Protein AF-A0A7C5I738-F1 (afdb_monomer)

pLDDT: mean 75.49, std 15.34, range [30.61, 91.38]

Sequence (155 aa):
MKASRPVVLQGAVLERLHDGATVRVSLELALLSSARGPLHSRTSARFALSYDLWEERYAVTRLGPGSKSVSHLTAPEAEAWCLSELRLPVPALSPDSPFWIRLDVQPEQAGDREPPTGDVRAGLARLLELFSQPLSSPDQHRRIEAGPFRLKELR

Nearest PDB structures (foldseek):
  2een-assembly1_B  TM=2.102E-01  e=5.511E-01  Pyrococcus horikoshii
  8j07-assembly1_3I  TM=2.497E-01  e=2.632E+00  Homo sapiens
  8iyj-assembly1_T  TM=2.174E-01  e=1.347E+00  Mus musculus
  8i7r-assembly1_G6  TM=2.122E-01  e=6.801E+00  Mus musculus
  3kg7-assembly1_C  TM=2.047E-01  e=6.082E+00  Lyngbya majuscula

Radius of gyration: 18.34 Å; Cα contacts (8 Å, |Δi|>4): 254; chains: 1; bounding box: 40×47×46 Å

Foldseek 3Di:
DPPDDQPQCDDPNVVCQLVFDWWKKKKKKWKALDPPHDTPWIFIWMKIWHADNVLRKIKIWTDDPPIDIDIRHDSVRNSVVVVVVGDIPDPPDDQARWMKMKMKMAIDDPPPDDDDDDDVVVVVVVVVVVVPDDDDDPPGIDMDMDDRDGNPVVD

Solvent-accessible surface area (backbone atoms only — not comparable to full-atom values): 9279 Å² total; per-residue (Å²): 131,85,81,73,76,55,82,75,71,40,68,74,55,36,54,40,22,75,72,60,37,74,45,38,34,39,41,37,43,37,34,21,60,34,97,86,44,65,75,74,37,69,34,71,51,39,34,43,36,36,40,42,83,87,78,71,23,32,33,44,30,43,58,64,92,84,60,48,71,51,64,80,23,50,72,65,52,46,47,51,49,59,56,68,72,56,70,62,73,77,69,96,68,58,54,83,48,51,32,22,44,34,43,38,39,34,65,55,61,95,75,81,60,83,78,82,87,82,61,77,73,57,56,58,56,45,52,56,59,62,76,67,58,80,83,83,71,94,77,54,72,44,76,47,75,49,66,82,41,40,62,75,76,73,115

Structure (mmCIF, N/CA/C/O backbone):
data_AF-A0A7C5I738-F1
#
_entry.id   AF-A0A7C5I738-F1
#
loop_
_atom_site.group_PDB
_atom_site.id
_atom_site.type_symbol
_atom_site.label_atom_id
_atom_site.label_alt_id
_atom_site.label_comp_id
_atom_site.label_asym_id
_atom_site.label_entity_id
_atom_site.label_seq_id
_atom_site.pdbx_PDB_ins_code
_atom_site.Cartn_x
_atom_site.Cartn_y
_atom_site.Cartn_z
_atom_site.occupancy
_atom_site.B_iso_or_equiv
_atom_site.auth_seq_id
_atom_site.auth_comp_id
_atom_site.auth_asym_id
_atom_site.auth_atom_id
_atom_site.pdbx_PDB_model_num
ATOM 1 N N . MET A 1 1 ? -2.577 22.625 -7.608 1.00 37.22 1 MET A N 1
ATOM 2 C CA . MET A 1 1 ? -2.216 21.191 -7.674 1.00 37.22 1 MET A CA 1
ATOM 3 C C . MET A 1 1 ? -3.503 20.396 -7.517 1.00 37.22 1 MET A C 1
ATOM 5 O O . MET A 1 1 ? -4.178 20.582 -6.515 1.00 37.22 1 MET A O 1
ATOM 9 N N . LYS A 1 2 ? -3.932 19.635 -8.534 1.00 30.61 2 LYS A N 1
ATOM 10 C CA . LYS A 1 2 ? -5.155 18.816 -8.441 1.00 30.61 2 LYS A CA 1
ATOM 11 C C . LYS A 1 2 ? -4.906 17.755 -7.369 1.00 30.61 2 LYS A C 1
ATOM 13 O O . LYS A 1 2 ? -3.948 17.003 -7.506 1.00 30.61 2 LYS A O 1
ATOM 18 N N . ALA A 1 3 ? -5.716 17.729 -6.313 1.00 36.62 3 ALA A N 1
ATOM 19 C CA . ALA A 1 3 ? -5.677 16.651 -5.336 1.00 36.62 3 ALA A CA 1
ATOM 20 C C . ALA A 1 3 ? -5.976 15.341 -6.079 1.00 36.62 3 ALA A C 1
ATOM 22 O O . ALA A 1 3 ? -7.110 15.111 -6.509 1.00 36.62 3 ALA A O 1
ATOM 23 N N . SER A 1 4 ? -4.942 14.532 -6.323 1.00 54.06 4 SER A N 1
ATOM 24 C CA . SER A 1 4 ? -5.132 13.164 -6.796 1.00 54.06 4 SER A CA 1
ATOM 25 C C . SER A 1 4 ? -5.976 12.444 -5.756 1.00 54.06 4 SER A C 1
ATOM 27 O O . SER A 1 4 ? -5.674 12.492 -4.565 1.00 54.06 4 SER A O 1
ATOM 29 N N . ARG A 1 5 ? -7.077 11.834 -6.200 1.00 60.84 5 ARG A N 1
ATOM 30 C CA . ARG A 1 5 ? -7.943 11.056 -5.315 1.00 60.84 5 ARG A CA 1
ATOM 31 C C . ARG A 1 5 ? -7.130 9.901 -4.710 1.00 60.84 5 ARG A C 1
ATOM 33 O O . ARG A 1 5 ? -6.441 9.233 -5.480 1.00 60.84 5 ARG A O 1
ATOM 40 N N . PRO A 1 6 ? -7.232 9.652 -3.393 1.00 62.28 6 PRO A N 1
ATOM 41 C CA . PRO A 1 6 ? -6.401 8.669 -2.705 1.00 62.28 6 PRO A CA 1
ATOM 42 C C . PRO A 1 6 ? -6.747 7.248 -3.155 1.00 62.28 6 PRO A C 1
ATOM 44 O O . PRO A 1 6 ? -7.825 6.761 -2.858 1.00 62.28 6 PRO A O 1
ATOM 47 N N . VAL A 1 7 ? -5.882 6.582 -3.903 1.00 72.56 7 VAL A N 1
ATOM 48 C CA . VAL A 1 7 ? -6.094 5.255 -4.489 1.00 72.56 7 VAL A CA 1
ATOM 49 C C . VAL A 1 7 ? -6.240 4.148 -3.443 1.00 72.56 7 VAL A C 1
ATOM 51 O O . VAL A 1 7 ? -7.024 3.218 -3.657 1.00 72.56 7 VAL A O 1
ATOM 54 N N . VAL A 1 8 ? -5.480 4.220 -2.348 1.00 72.12 8 VAL A N 1
ATOM 55 C CA . VAL A 1 8 ? -5.376 3.141 -1.349 1.00 72.12 8 VAL A CA 1
ATOM 56 C C . VAL A 1 8 ? -6.538 3.203 -0.358 1.00 72.12 8 VAL A C 1
ATOM 58 O O . VAL A 1 8 ? -7.119 2.177 -0.009 1.00 72.12 8 VAL A O 1
ATOM 61 N N . LEU A 1 9 ? -6.906 4.413 0.067 1.00 76.12 9 LEU A N 1
ATOM 62 C CA . LEU A 1 9 ? -7.967 4.672 1.043 1.00 76.12 9 LEU A CA 1
ATOM 63 C C . LEU A 1 9 ? -9.295 4.982 0.344 1.00 76.12 9 LEU A C 1
ATOM 65 O O . LEU A 1 9 ? -9.795 6.105 0.385 1.00 76.12 9 LEU A O 1
ATOM 69 N N . GLN A 1 10 ? -9.860 3.984 -0.334 1.00 77.31 10 GLN A N 1
ATOM 70 C CA . GLN A 1 10 ? -11.126 4.117 -1.056 1.00 77.31 10 GLN A CA 1
ATOM 71 C C . GLN A 1 10 ? -11.979 2.848 -0.988 1.00 77.31 10 GLN A C 1
ATOM 73 O O . GLN A 1 10 ? -11.476 1.736 -0.818 1.00 77.31 10 GLN A O 1
ATOM 78 N N . GLY A 1 11 ? -13.285 3.023 -1.211 1.00 78.75 11 GLY A N 1
ATOM 79 C CA . GLY A 1 11 ? -14.249 1.926 -1.298 1.00 78.75 11 GLY A CA 1
ATOM 80 C C . GLY A 1 11 ? -14.262 1.082 -0.026 1.00 78.75 11 GLY A C 1
ATOM 81 O O . GLY A 1 11 ? -14.179 1.617 1.073 1.00 78.75 11 GLY A O 1
ATOM 82 N N . ALA A 1 12 ? -14.292 -0.242 -0.179 1.00 74.31 12 ALA A N 1
ATOM 83 C CA . ALA A 1 12 ? -14.400 -1.179 0.940 1.00 74.31 12 ALA A CA 1
ATOM 84 C C . ALA A 1 12 ? -13.272 -1.066 1.986 1.00 74.31 12 ALA A C 1
ATOM 86 O O . ALA A 1 12 ? -13.479 -1.427 3.140 1.00 74.31 12 ALA A O 1
ATOM 87 N N . VAL A 1 13 ? -12.082 -0.580 1.610 1.00 78.00 13 VAL A N 1
ATOM 88 C CA . VAL A 1 13 ? -11.003 -0.323 2.580 1.00 78.00 13 VAL A CA 1
ATOM 89 C C . VAL A 1 13 ? -11.385 0.835 3.494 1.00 78.00 13 VAL A C 1
ATOM 91 O O . VAL A 1 13 ? -11.236 0.719 4.704 1.00 78.00 13 VAL A O 1
ATOM 94 N N . LEU A 1 14 ? -11.898 1.926 2.923 1.00 82.56 14 LEU A N 1
ATOM 95 C CA . LEU A 1 14 ? -12.285 3.118 3.671 1.00 82.56 14 LEU A CA 1
ATOM 96 C C . LEU A 1 14 ? -13.466 2.837 4.605 1.00 82.56 14 LEU A C 1
ATOM 98 O O . LEU A 1 14 ? -13.371 3.149 5.786 1.00 82.56 14 LEU A O 1
ATOM 102 N N . GLU A 1 15 ? -14.512 2.176 4.100 1.00 81.56 15 GLU A N 1
ATOM 103 C CA . GLU A 1 15 ? -15.689 1.806 4.903 1.00 81.56 15 GLU A CA 1
ATOM 104 C C . GLU A 1 15 ? -15.281 0.978 6.128 1.00 81.56 15 GLU A C 1
ATOM 106 O O . GLU A 1 15 ? -15.603 1.317 7.260 1.00 81.56 15 GLU A O 1
ATOM 111 N N . ARG A 1 16 ? -14.449 -0.052 5.928 1.00 79.38 16 ARG A N 1
ATOM 112 C CA . ARG A 1 16 ? -13.981 -0.906 7.028 1.00 79.38 16 ARG A CA 1
ATOM 113 C C . ARG A 1 16 ? -13.121 -0.157 8.043 1.00 79.38 16 ARG A C 1
ATOM 115 O O . ARG A 1 16 ? -13.166 -0.482 9.225 1.00 79.38 16 ARG A O 1
ATOM 122 N N . LEU A 1 17 ? -12.315 0.805 7.596 1.00 83.75 17 LEU A N 1
ATOM 123 C CA . LEU A 1 17 ? -11.536 1.649 8.502 1.00 83.75 17 LEU A CA 1
ATOM 124 C C . LEU A 1 17 ? -12.464 2.531 9.350 1.00 83.75 17 LEU A C 1
ATOM 126 O O . LEU A 1 17 ? -12.239 2.667 10.549 1.00 83.75 17 LEU A O 1
ATOM 130 N N . HIS A 1 18 ? -13.522 3.081 8.752 1.00 84.06 18 HIS A N 1
ATOM 131 C CA . HIS A 1 18 ? -14.529 3.892 9.450 1.00 84.06 18 HIS A CA 1
ATOM 132 C C . HIS A 1 18 ? -15.437 3.070 10.373 1.00 84.06 18 HIS A C 1
ATOM 134 O O . HIS A 1 18 ? -15.919 3.601 11.367 1.00 84.06 18 HIS A O 1
ATOM 140 N N . ASP A 1 19 ? -15.558 1.762 10.149 1.00 82.06 19 ASP A N 1
ATOM 141 C CA . ASP A 1 19 ? -16.159 0.816 11.104 1.00 82.06 19 ASP A CA 1
ATOM 142 C C . ASP A 1 19 ? -15.209 0.436 12.264 1.00 82.06 19 ASP A C 1
ATOM 144 O O . ASP A 1 19 ? -15.504 -0.449 13.071 1.00 82.06 19 ASP A O 1
ATOM 148 N N . GLY A 1 20 ? -14.035 1.072 12.352 1.00 74.00 20 GLY A N 1
ATOM 149 C CA . GLY A 1 20 ? -13.033 0.822 13.390 1.00 74.00 20 GLY A CA 1
ATOM 150 C C . GLY A 1 20 ? -12.204 -0.446 13.170 1.00 74.00 20 GLY A C 1
ATOM 151 O O . GLY A 1 20 ? -11.434 -0.844 14.049 1.00 74.00 20 GLY A O 1
ATOM 152 N N . ALA A 1 21 ? -12.318 -1.101 12.011 1.00 77.50 21 ALA A N 1
ATOM 153 C CA . ALA A 1 21 ? -11.504 -2.267 11.703 1.00 77.50 21 ALA A CA 1
ATOM 154 C C . ALA A 1 21 ? -10.089 -1.858 11.273 1.00 77.50 21 ALA A C 1
ATOM 156 O O . ALA A 1 21 ? -9.872 -0.874 10.571 1.00 77.50 21 ALA A O 1
ATOM 157 N N . THR A 1 22 ? -9.099 -2.681 11.623 1.00 83.38 22 THR A N 1
ATOM 158 C CA . THR A 1 22 ? -7.773 -2.598 10.999 1.00 83.38 22 THR A CA 1
ATOM 159 C C . THR A 1 22 ? -7.799 -3.329 9.662 1.00 83.38 22 THR A C 1
ATOM 161 O O . THR A 1 22 ? -8.090 -4.528 9.605 1.00 83.38 22 THR A O 1
ATOM 164 N N . VAL A 1 23 ? -7.461 -2.629 8.583 1.00 85.38 23 VAL A N 1
ATOM 165 C CA . VAL A 1 23 ? -7.412 -3.197 7.234 1.00 85.38 23 VAL A CA 1
ATOM 166 C C . VAL A 1 23 ? -5.964 -3.400 6.825 1.00 85.38 23 VAL A C 1
ATOM 168 O O . VAL A 1 23 ? -5.149 -2.484 6.871 1.00 85.38 23 VAL A O 1
ATOM 171 N N . ARG A 1 24 ? -5.628 -4.619 6.407 1.00 88.50 24 ARG A N 1
ATOM 172 C CA . ARG A 1 24 ? -4.320 -4.910 5.822 1.00 88.50 24 ARG A CA 1
ATOM 173 C C . ARG A 1 24 ? -4.395 -4.770 4.314 1.00 88.50 24 ARG A C 1
ATOM 175 O O . ARG A 1 24 ? -5.347 -5.244 3.701 1.00 88.50 24 ARG A O 1
ATOM 182 N N . VAL A 1 25 ? -3.390 -4.144 3.724 1.00 88.19 25 VAL A N 1
ATOM 183 C CA . VAL A 1 25 ? -3.256 -3.999 2.275 1.00 88.19 25 VAL A CA 1
ATOM 184 C C . VAL A 1 25 ? -1.860 -4.424 1.841 1.00 88.19 25 VAL A C 1
ATOM 186 O O . VAL A 1 25 ? -0.858 -4.093 2.473 1.00 88.19 25 VAL A O 1
ATOM 189 N N . SER A 1 26 ? -1.799 -5.157 0.744 1.00 90.06 26 SER A N 1
ATOM 190 C CA . SER A 1 26 ? -0.591 -5.441 -0.012 1.00 90.06 26 SER A CA 1
ATOM 191 C C . SER A 1 26 ? -0.518 -4.473 -1.188 1.00 90.06 26 SER A C 1
ATOM 193 O O . SER A 1 26 ? -1.463 -4.367 -1.969 1.00 90.06 26 SER A O 1
ATOM 195 N N . LEU A 1 27 ? 0.599 -3.761 -1.304 1.00 90.94 27 LEU A N 1
ATOM 196 C CA . LEU A 1 27 ? 0.908 -2.914 -2.450 1.00 90.94 27 LEU A CA 1
ATOM 197 C C . LEU A 1 27 ? 2.036 -3.554 -3.250 1.00 90.94 27 LEU A C 1
ATOM 199 O O . LEU A 1 27 ? 3.078 -3.902 -2.690 1.00 90.94 27 LEU A O 1
ATOM 203 N N . GLU A 1 28 ? 1.844 -3.666 -4.557 1.00 90.94 28 GLU A N 1
ATOM 204 C CA . GLU A 1 28 ? 2.848 -4.120 -5.511 1.00 90.94 28 GLU A CA 1
ATOM 205 C C . GLU A 1 28 ? 3.080 -3.023 -6.554 1.00 90.94 28 GLU A C 1
ATOM 207 O O . GLU A 1 28 ? 2.165 -2.597 -7.252 1.00 90.94 28 GLU A O 1
ATOM 212 N N . LEU A 1 29 ? 4.321 -2.551 -6.651 1.00 90.19 29 LEU A N 1
ATOM 213 C CA . LEU A 1 29 ? 4.745 -1.549 -7.620 1.00 90.19 29 LEU A CA 1
ATOM 214 C C . LEU A 1 29 ? 5.673 -2.206 -8.638 1.00 90.19 29 LEU A C 1
ATOM 216 O O . LEU A 1 29 ? 6.730 -2.732 -8.281 1.00 90.19 29 LEU A O 1
ATOM 220 N N . ALA A 1 30 ? 5.282 -2.161 -9.904 1.00 89.00 30 ALA A N 1
ATOM 221 C CA . ALA A 1 30 ? 5.974 -2.777 -11.022 1.00 89.00 30 ALA A CA 1
ATOM 222 C C . ALA A 1 30 ? 6.373 -1.736 -12.073 1.00 89.00 30 ALA A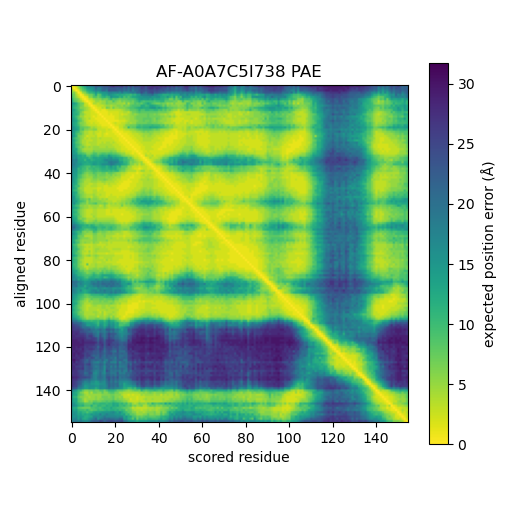 C 1
ATOM 224 O O . ALA A 1 30 ? 5.627 -0.805 -12.377 1.00 89.00 30 ALA A O 1
ATOM 225 N N . LEU A 1 31 ? 7.548 -1.939 -12.656 1.00 87.62 31 LEU A N 1
ATOM 226 C CA . LEU A 1 31 ? 8.094 -1.156 -13.753 1.00 87.62 31 LEU A CA 1
ATOM 227 C C . LEU A 1 31 ? 8.153 -2.023 -15.005 1.00 87.62 31 LEU A C 1
ATOM 229 O O . LEU A 1 31 ? 8.757 -3.097 -14.997 1.00 87.62 31 LEU A O 1
ATOM 233 N N . LEU A 1 32 ? 7.536 -1.554 -16.081 1.00 86.56 32 LEU A N 1
ATOM 234 C CA . LEU A 1 32 ? 7.363 -2.289 -17.327 1.00 86.56 32 LEU A CA 1
ATOM 235 C C . LEU A 1 32 ? 8.018 -1.524 -18.483 1.00 86.56 32 LEU A C 1
ATOM 237 O O . LEU A 1 32 ? 7.955 -0.298 -18.548 1.00 86.56 32 LEU A O 1
ATOM 241 N N . SER A 1 33 ? 8.610 -2.254 -19.424 1.00 82.69 33 SER A N 1
ATOM 242 C CA . SER A 1 33 ? 9.182 -1.692 -20.667 1.00 82.69 33 SER A CA 1
ATOM 243 C C . SER A 1 33 ? 8.128 -1.218 -21.678 1.00 82.69 33 SER A C 1
ATOM 245 O O . SER A 1 33 ? 8.403 -0.399 -22.548 1.00 82.69 33 SER A O 1
ATOM 247 N N . SER A 1 34 ? 6.913 -1.757 -21.594 1.00 79.56 34 SER A N 1
ATOM 248 C CA . SER A 1 34 ? 5.739 -1.334 -22.361 1.00 79.56 34 SER A CA 1
ATOM 249 C C . SER A 1 34 ? 4.465 -1.642 -21.572 1.00 79.56 34 SER A C 1
ATOM 251 O O . SER A 1 34 ? 4.528 -2.411 -20.615 1.00 79.56 34 SER A O 1
ATOM 253 N N . ALA A 1 35 ? 3.310 -1.100 -21.972 1.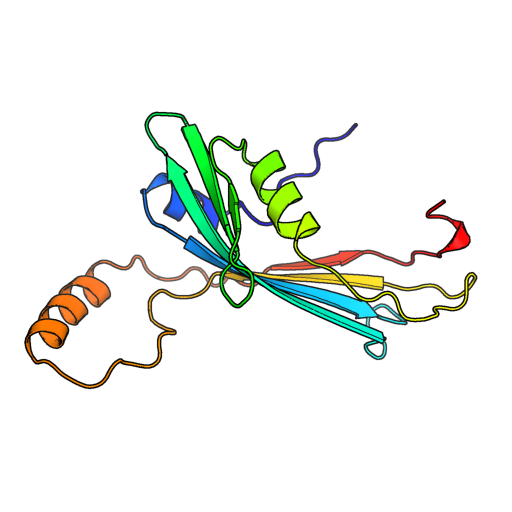00 74.44 35 ALA A N 1
ATOM 254 C CA . ALA A 1 35 ? 2.020 -1.311 -21.289 1.00 74.44 35 ALA A CA 1
ATOM 255 C C . ALA A 1 35 ? 1.686 -2.795 -20.997 1.00 74.44 35 ALA A C 1
ATOM 257 O O . ALA A 1 35 ? 1.009 -3.128 -20.033 1.00 74.44 35 ALA A O 1
ATOM 258 N N . ARG A 1 36 ? 2.184 -3.730 -21.819 1.00 76.00 36 ARG A N 1
ATOM 259 C CA . ARG A 1 36 ? 2.088 -5.186 -21.574 1.00 76.00 36 ARG A CA 1
ATOM 260 C C . ARG A 1 36 ? 3.432 -5.898 -21.738 1.00 76.00 36 ARG A C 1
ATOM 262 O O . ARG A 1 36 ? 3.483 -7.071 -22.095 1.00 76.00 36 ARG A O 1
ATOM 269 N N . GLY A 1 37 ? 4.516 -5.159 -21.545 1.00 75.38 37 GLY A N 1
ATOM 270 C CA . GLY A 1 37 ? 5.874 -5.626 -21.784 1.00 75.38 37 GLY A CA 1
ATOM 271 C C . GLY A 1 37 ? 6.451 -6.451 -20.641 1.00 75.38 37 GLY A C 1
ATOM 272 O O . GLY A 1 37 ? 5.825 -6.601 -19.589 1.00 75.38 37 GLY A O 1
ATOM 273 N N . PRO A 1 38 ? 7.684 -6.952 -20.821 1.00 80.25 38 PRO A N 1
ATOM 274 C CA . PRO A 1 38 ? 8.421 -7.591 -19.745 1.00 80.25 38 PRO A CA 1
ATOM 275 C C . PRO A 1 38 ? 8.620 -6.645 -18.554 1.00 80.25 38 PRO A C 1
ATOM 277 O O . PRO A 1 38 ? 8.856 -5.439 -18.717 1.00 80.25 38 PRO A O 1
ATOM 280 N N . LEU A 1 39 ? 8.541 -7.242 -17.362 1.00 83.44 39 LEU A N 1
ATOM 281 C CA . LEU A 1 39 ? 8.826 -6.619 -16.076 1.00 83.44 39 LEU A CA 1
ATOM 282 C C . LEU A 1 39 ? 10.318 -6.297 -15.977 1.00 83.44 39 LEU A C 1
ATOM 284 O O . LEU A 1 39 ? 11.159 -7.185 -16.094 1.00 83.44 39 LEU A O 1
ATOM 288 N N . HIS A 1 40 ? 10.638 -5.031 -15.743 1.00 83.88 40 HIS A N 1
ATOM 289 C CA . HIS A 1 40 ? 12.002 -4.582 -15.484 1.00 83.88 40 HIS A CA 1
ATOM 290 C C . HIS A 1 40 ? 12.366 -4.705 -14.013 1.00 83.88 40 HIS A C 1
ATOM 292 O O . HIS A 1 40 ? 13.422 -5.233 -13.674 1.00 83.88 40 HIS A O 1
ATOM 298 N N . SER A 1 41 ? 11.493 -4.226 -13.135 1.00 86.12 41 SER A N 1
ATOM 299 C CA . SER A 1 41 ? 11.661 -4.367 -11.696 1.00 86.12 41 SER A CA 1
ATOM 300 C C . SER A 1 41 ? 10.316 -4.331 -10.995 1.00 86.12 41 SER A C 1
ATOM 302 O O . SER A 1 41 ? 9.313 -3.864 -11.536 1.00 86.12 41 SER A O 1
ATOM 304 N N . ARG A 1 42 ? 10.296 -4.861 -9.776 1.00 89.31 42 ARG A N 1
ATOM 305 C CA . ARG A 1 42 ? 9.124 -4.859 -8.915 1.00 89.31 42 ARG A CA 1
ATOM 306 C C . ARG A 1 42 ? 9.547 -4.732 -7.465 1.00 89.31 42 ARG A C 1
ATOM 308 O O . ARG A 1 42 ? 10.576 -5.273 -7.068 1.00 89.31 42 ARG A O 1
ATOM 315 N N . THR A 1 43 ? 8.719 -4.064 -6.681 1.00 90.19 43 THR A N 1
ATOM 316 C CA . THR A 1 43 ? 8.788 -4.058 -5.224 1.00 90.19 43 THR A CA 1
ATOM 317 C C . THR A 1 43 ? 7.390 -4.268 -4.656 1.00 90.19 43 THR A C 1
ATOM 319 O O . THR A 1 43 ? 6.398 -3.914 -5.291 1.00 90.19 43 THR A O 1
ATOM 322 N N . SER A 1 44 ? 7.299 -4.862 -3.474 1.00 90.94 44 SER A N 1
ATOM 323 C CA . SER A 1 44 ? 6.026 -5.073 -2.790 1.00 90.94 44 SER A CA 1
ATOM 324 C C . SER A 1 44 ? 6.186 -4.841 -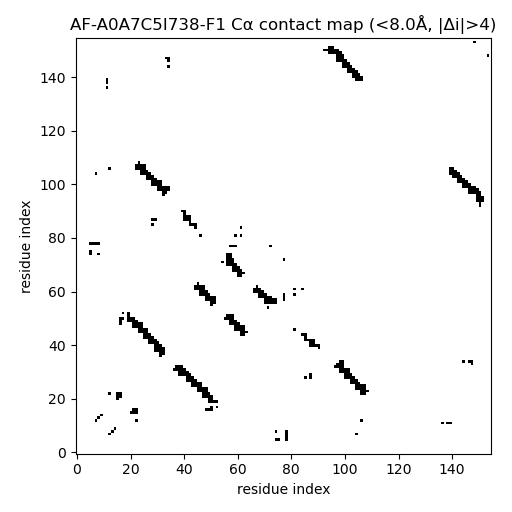1.298 1.00 90.94 44 SER A C 1
ATOM 326 O O . SER A 1 44 ? 7.204 -5.224 -0.715 1.00 90.94 44 SER A O 1
ATOM 328 N N . ALA A 1 45 ? 5.174 -4.261 -0.665 1.00 90.69 45 ALA A N 1
ATOM 329 C CA . ALA A 1 45 ? 5.124 -4.111 0.782 1.00 90.69 45 ALA A CA 1
ATOM 330 C C . ALA A 1 45 ? 3.700 -4.296 1.300 1.00 90.69 45 ALA A C 1
ATOM 332 O O . ALA A 1 45 ? 2.719 -4.027 0.608 1.00 90.69 45 ALA A O 1
ATOM 333 N N . ARG A 1 46 ? 3.613 -4.768 2.542 1.00 91.38 46 ARG A N 1
ATOM 334 C CA . ARG A 1 46 ? 2.360 -4.983 3.259 1.00 91.38 46 ARG A CA 1
ATOM 335 C C . ARG A 1 46 ? 2.203 -3.891 4.302 1.00 91.38 46 ARG A C 1
ATOM 337 O O . ARG A 1 46 ? 3.169 -3.554 4.989 1.00 91.38 46 ARG A O 1
ATOM 344 N N . PHE A 1 47 ? 0.995 -3.379 4.446 1.00 90.56 47 PHE A N 1
ATOM 345 C CA . PHE A 1 47 ? 0.666 -2.319 5.384 1.00 90.56 47 PHE A CA 1
ATOM 346 C C . PHE A 1 47 ? -0.567 -2.705 6.191 1.00 90.56 47 PHE A C 1
ATOM 348 O O . PHE A 1 47 ? -1.506 -3.287 5.655 1.00 90.56 47 PHE A O 1
ATOM 355 N N . ALA A 1 48 ? -0.567 -2.386 7.479 1.00 89.12 48 ALA A N 1
ATOM 356 C CA . ALA A 1 48 ? -1.768 -2.337 8.295 1.00 89.12 48 ALA A CA 1
ATOM 357 C C . ALA A 1 48 ? -2.201 -0.877 8.414 1.00 89.12 48 ALA A C 1
ATOM 359 O O . ALA A 1 48 ? -1.395 -0.018 8.768 1.00 89.12 48 ALA A O 1
ATOM 360 N N . LEU A 1 49 ? -3.458 -0.616 8.091 1.00 88.81 49 LEU A N 1
ATOM 361 C CA . LEU A 1 49 ? -4.107 0.682 8.169 1.00 88.81 49 LEU A CA 1
ATOM 362 C C . LEU A 1 49 ? -5.144 0.611 9.284 1.00 88.81 49 LEU A C 1
ATOM 364 O O . LEU A 1 49 ? -5.907 -0.356 9.360 1.00 88.81 49 LEU A O 1
ATOM 368 N N . SER A 1 50 ? -5.194 1.632 10.123 1.00 87.31 50 SER A N 1
ATOM 369 C CA . SER A 1 50 ? -6.271 1.833 11.088 1.00 87.31 50 SER A CA 1
ATOM 370 C C . SER A 1 50 ? -6.710 3.290 11.075 1.00 87.31 50 SER A C 1
ATOM 372 O O . SER A 1 50 ? -5.967 4.172 10.636 1.00 87.31 50 SER A O 1
ATOM 374 N N . TYR A 1 51 ? -7.932 3.534 11.531 1.00 87.62 51 TYR A N 1
ATOM 375 C CA . TYR A 1 51 ? -8.511 4.865 11.622 1.00 87.62 51 TYR A CA 1
ATOM 376 C C . TYR A 1 51 ? -8.986 5.104 13.050 1.00 87.62 51 TYR A C 1
ATOM 378 O O . TYR A 1 51 ? -9.674 4.266 13.634 1.00 87.62 51 TYR A O 1
ATOM 386 N N . ASP A 1 52 ? -8.556 6.223 13.618 1.00 83.94 52 ASP A N 1
ATOM 387 C CA . ASP A 1 52 ? -9.012 6.700 14.911 1.00 83.94 52 ASP A CA 1
ATOM 388 C C . ASP A 1 52 ? -10.292 7.513 14.701 1.00 83.94 52 ASP A C 1
ATOM 390 O O . ASP A 1 52 ? -10.269 8.572 14.072 1.00 83.94 52 ASP A O 1
ATOM 394 N N . LEU A 1 53 ? -11.410 6.992 15.209 1.00 81.50 53 L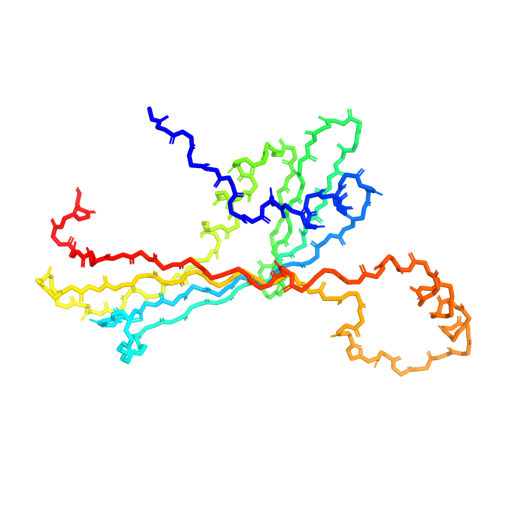EU A N 1
ATOM 395 C CA . LEU A 1 53 ? -12.729 7.615 15.083 1.00 81.50 53 LEU A CA 1
ATOM 396 C C . LEU A 1 53 ? -12.858 8.902 15.901 1.00 81.50 53 LEU A C 1
ATOM 398 O O . LEU A 1 53 ? -13.712 9.727 15.592 1.00 81.50 53 LEU A O 1
ATOM 402 N N . TRP A 1 54 ? -12.043 9.068 16.942 1.00 83.44 54 TRP A N 1
ATOM 403 C CA . TRP A 1 54 ? -12.092 10.236 17.815 1.00 83.44 54 TRP A CA 1
ATOM 404 C C . TRP A 1 54 ? -11.264 11.387 17.258 1.00 83.44 54 TRP A C 1
ATOM 406 O O . TRP A 1 54 ? -11.694 12.536 17.322 1.00 83.44 54 TRP A O 1
ATOM 416 N N . GLU A 1 55 ? -10.087 11.089 16.709 1.00 81.50 55 GLU A N 1
ATOM 417 C CA . GLU A 1 55 ? -9.213 12.104 16.104 1.00 81.50 55 GLU A CA 1
ATOM 418 C C . GLU A 1 55 ? -9.480 12.336 14.611 1.00 81.50 55 GLU A C 1
ATOM 420 O O . GLU A 1 55 ? -8.968 13.295 14.029 1.00 81.50 55 GLU A O 1
ATOM 425 N N . GLU A 1 56 ? -10.251 11.448 13.983 1.00 87.25 56 GLU A N 1
ATOM 426 C CA . GLU A 1 56 ? -10.480 11.399 12.538 1.00 87.25 56 GLU A CA 1
ATOM 427 C C . GLU A 1 56 ? -9.171 11.280 11.736 1.00 87.25 56 GLU A C 1
ATOM 429 O O . GLU A 1 56 ? -8.989 11.869 10.662 1.00 87.25 56 GLU A O 1
ATOM 434 N N . ARG A 1 57 ? -8.216 10.509 12.274 1.00 90.50 57 ARG A N 1
ATOM 435 C CA . ARG A 1 57 ? -6.871 10.333 11.709 1.00 90.50 57 ARG A CA 1
ATOM 436 C C . ARG A 1 57 ? -6.539 8.888 11.397 1.00 90.50 57 ARG A C 1
ATOM 438 O O . ARG A 1 57 ? -7.013 7.952 12.027 1.00 90.50 57 ARG A O 1
ATOM 445 N N . TYR A 1 58 ? -5.651 8.714 10.427 1.00 88.81 58 TYR A N 1
ATOM 446 C CA . TYR A 1 58 ? -5.147 7.419 10.005 1.00 88.81 58 TYR A CA 1
ATOM 447 C C . TYR A 1 58 ? -3.822 7.105 10.693 1.00 88.81 58 TYR A C 1
ATOM 449 O O . TYR A 1 58 ? -2.958 7.971 10.880 1.00 88.81 58 TYR A O 1
ATOM 457 N N . ALA A 1 59 ? -3.639 5.829 11.000 1.00 88.62 59 ALA A N 1
ATOM 458 C CA . ALA A 1 59 ? -2.349 5.257 11.328 1.00 88.62 59 ALA A CA 1
ATOM 459 C C . ALA A 1 59 ? -1.994 4.176 10.310 1.00 88.62 59 ALA A C 1
ATOM 461 O O . ALA A 1 59 ? -2.846 3.416 9.843 1.00 88.62 59 ALA A O 1
ATOM 462 N N . VAL A 1 60 ? -0.716 4.136 9.949 1.00 90.50 60 VAL A N 1
ATOM 463 C CA . VAL A 1 60 ? -0.174 3.193 8.980 1.00 90.50 60 VAL A CA 1
ATOM 464 C C . VAL A 1 60 ? 1.034 2.506 9.584 1.00 90.50 60 VAL A C 1
ATOM 466 O O . VAL A 1 60 ? 1.956 3.156 10.078 1.00 90.50 60 VAL A O 1
ATOM 469 N N . THR A 1 61 ? 1.062 1.184 9.488 1.00 88.12 61 THR A N 1
ATOM 470 C CA . THR A 1 61 ? 2.195 0.363 9.900 1.00 88.12 61 THR A CA 1
ATOM 471 C C . THR A 1 61 ? 2.669 -0.487 8.731 1.00 88.12 61 THR A C 1
ATOM 473 O O . THR A 1 61 ? 1.912 -1.288 8.189 1.00 88.12 61 THR A O 1
ATOM 476 N N . ARG A 1 62 ? 3.944 -0.372 8.360 1.00 90.38 62 ARG A N 1
ATOM 477 C CA . ARG A 1 62 ? 4.603 -1.285 7.421 1.00 90.38 62 ARG A CA 1
ATOM 478 C C . ARG A 1 62 ? 4.871 -2.618 8.114 1.00 90.38 62 ARG A C 1
ATOM 480 O O . ARG A 1 62 ? 5.539 -2.665 9.147 1.00 90.38 62 ARG A O 1
ATOM 487 N N . LEU A 1 63 ? 4.375 -3.696 7.524 1.00 87.31 63 LEU A N 1
ATOM 488 C CA . LEU A 1 63 ? 4.516 -5.060 8.020 1.00 87.31 63 LEU A CA 1
ATOM 489 C C . LEU A 1 63 ? 5.752 -5.732 7.397 1.00 87.31 63 LEU A C 1
ATOM 491 O O . LEU A 1 63 ? 6.068 -5.510 6.227 1.00 87.31 63 LEU A O 1
ATOM 495 N N . GLY A 1 64 ? 6.434 -6.582 8.169 1.00 84.25 64 GLY A N 1
ATOM 496 C CA . GLY A 1 64 ? 7.635 -7.311 7.740 1.00 84.25 64 GLY A CA 1
ATOM 497 C C . GLY A 1 64 ? 8.947 -6.750 8.314 1.00 84.25 64 GLY A C 1
ATOM 498 O O . GLY A 1 64 ? 8.921 -5.979 9.276 1.00 84.25 64 GLY A O 1
ATOM 499 N N . PRO A 1 65 ? 10.112 -7.150 7.768 1.00 75.50 65 PRO A N 1
ATOM 500 C CA . PRO A 1 65 ? 11.415 -6.730 8.279 1.00 75.50 65 PRO A CA 1
ATOM 501 C C . PRO A 1 65 ? 11.626 -5.220 8.095 1.00 75.50 65 PRO A C 1
ATOM 503 O O . PRO A 1 65 ? 11.386 -4.667 7.016 1.00 75.50 65 PRO A O 1
ATOM 506 N N . GLY A 1 66 ? 12.071 -4.552 9.164 1.00 77.19 66 GLY A N 1
ATOM 507 C CA . GLY A 1 66 ? 12.130 -3.089 9.225 1.00 77.19 66 GLY A CA 1
ATOM 508 C C . GLY A 1 66 ? 10.742 -2.457 9.364 1.00 77.19 66 GLY A C 1
ATOM 509 O O . GLY A 1 66 ? 10.418 -1.525 8.626 1.00 77.19 66 GLY A O 1
ATOM 510 N N . SER A 1 67 ? 9.908 -3.002 10.257 1.00 83.31 67 SER A N 1
ATOM 511 C CA . SER A 1 67 ? 8.581 -2.469 10.564 1.00 83.31 67 SER A CA 1
ATOM 512 C C . SER A 1 67 ? 8.680 -1.021 11.032 1.00 83.31 67 SER A C 1
ATOM 514 O O . SER A 1 67 ? 9.432 -0.709 11.956 1.00 83.31 67 SER A O 1
ATOM 516 N N . LYS A 1 68 ? 7.894 -0.148 10.414 1.00 88.38 68 LYS A N 1
ATOM 517 C CA . LYS A 1 68 ? 7.774 1.259 10.793 1.00 88.38 68 LYS A CA 1
ATOM 518 C C . LYS A 1 68 ? 6.308 1.602 10.918 1.00 88.38 68 LYS A C 1
ATOM 520 O O . LYS A 1 68 ? 5.497 1.067 10.166 1.00 88.38 68 LYS A O 1
ATOM 525 N N . SER A 1 69 ? 5.988 2.496 11.839 1.00 88.44 69 SER A N 1
ATOM 526 C CA . SER A 1 69 ? 4.628 2.972 12.036 1.00 88.44 69 SER A CA 1
ATOM 527 C C . SER A 1 69 ? 4.605 4.487 12.095 1.00 88.44 69 SER A C 1
ATOM 529 O O . SER A 1 69 ? 5.547 5.105 12.588 1.00 88.44 69 SER A O 1
ATOM 531 N N . VAL A 1 70 ? 3.516 5.061 11.610 1.00 89.75 70 VAL A N 1
ATOM 532 C CA . VAL A 1 70 ? 3.212 6.489 11.663 1.00 89.75 70 VAL A CA 1
ATOM 533 C C . VAL A 1 70 ? 1.720 6.652 11.957 1.00 89.75 70 VAL A C 1
ATOM 535 O O . VAL A 1 70 ? 0.915 5.808 11.568 1.00 89.75 70 VAL A O 1
ATOM 538 N N . SER A 1 71 ? 1.347 7.699 12.682 1.00 90.06 71 SER A N 1
ATOM 539 C CA . SER A 1 71 ? -0.032 7.982 13.096 1.00 90.06 71 SER A CA 1
ATOM 540 C C . SER A 1 71 ? -0.373 9.457 12.889 1.00 90.06 71 SER A C 1
ATOM 542 O O . SER A 1 71 ? 0.483 10.230 12.455 1.00 90.06 71 SER A O 1
ATOM 544 N N . HIS A 1 72 ? -1.616 9.839 13.199 1.00 90.62 72 HIS A N 1
ATOM 545 C CA . HIS A 1 72 ? -2.140 11.207 13.072 1.00 90.62 72 HIS A CA 1
ATOM 546 C C . HIS A 1 72 ? -2.183 11.741 11.627 1.00 90.62 72 HIS A C 1
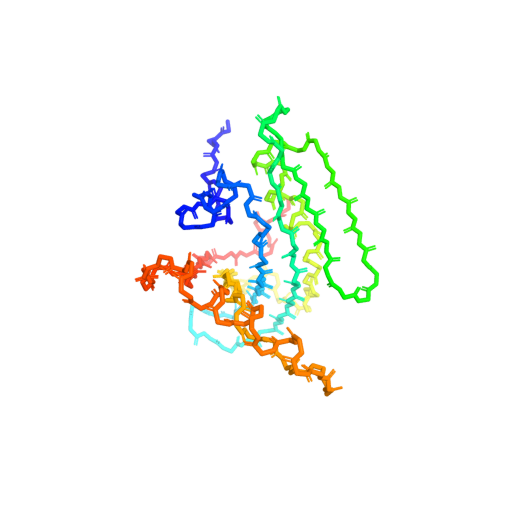ATOM 548 O O . HIS A 1 72 ? -2.268 12.949 11.390 1.00 90.62 72 HIS A O 1
ATOM 554 N N . LEU A 1 73 ? -2.153 10.846 10.640 1.00 89.31 73 LEU A N 1
ATOM 555 C CA . LEU A 1 73 ? -2.118 11.221 9.233 1.00 89.31 73 LEU A CA 1
ATOM 556 C C . LEU A 1 73 ? -3.516 11.540 8.712 1.00 89.31 73 LEU A C 1
ATOM 558 O O . LEU A 1 73 ? -4.500 10.903 9.084 1.00 89.31 73 LEU A O 1
ATOM 562 N N . THR A 1 74 ? -3.613 12.503 7.805 1.00 89.69 74 THR A N 1
ATOM 563 C CA . THR A 1 74 ? -4.777 12.612 6.921 1.00 89.69 74 THR A CA 1
ATOM 564 C C . THR A 1 74 ? -4.756 11.483 5.882 1.00 89.69 74 THR A C 1
ATOM 566 O O . THR A 1 74 ? -3.715 10.875 5.625 1.00 89.69 74 THR A O 1
ATOM 569 N N . ALA A 1 75 ? -5.891 11.210 5.233 1.00 84.50 75 ALA A N 1
ATOM 570 C CA . ALA A 1 75 ? -5.961 10.216 4.157 1.00 84.50 75 ALA A CA 1
ATOM 571 C C . ALA A 1 75 ? -4.879 10.393 3.057 1.00 84.50 75 ALA A C 1
ATOM 573 O O . ALA A 1 75 ? -4.192 9.419 2.743 1.00 84.50 75 ALA A O 1
ATOM 574 N N . PRO A 1 76 ? -4.653 11.596 2.480 1.00 87.00 76 PRO A N 1
ATOM 575 C CA . PRO A 1 76 ? -3.606 11.768 1.470 1.00 87.00 76 PRO A CA 1
ATOM 576 C C . PRO A 1 76 ? -2.189 11.557 2.022 1.00 87.00 76 PRO A C 1
ATOM 578 O O . PRO A 1 76 ? -1.330 11.048 1.305 1.00 87.00 76 PRO A O 1
ATOM 581 N N . GLU A 1 77 ? -1.930 11.905 3.284 1.00 88.00 77 GLU A N 1
ATOM 582 C CA . GLU A 1 77 ? -0.621 11.689 3.913 1.00 88.00 77 GLU A CA 1
ATOM 583 C C . GLU A 1 77 ? -0.359 10.205 4.186 1.00 88.00 77 GLU A C 1
ATOM 585 O O . GLU A 1 77 ? 0.746 9.724 3.943 1.00 88.00 77 GLU A O 1
ATOM 590 N N . ALA A 1 78 ? -1.375 9.463 4.631 1.00 87.38 78 ALA A N 1
ATOM 591 C CA . ALA A 1 78 ? -1.291 8.020 4.841 1.00 87.38 78 ALA A CA 1
ATOM 592 C C . ALA A 1 78 ? -0.963 7.274 3.540 1.00 87.38 78 ALA A C 1
ATOM 594 O O . ALA A 1 78 ? -0.103 6.389 3.523 1.00 87.38 78 ALA A O 1
ATOM 595 N N . GLU A 1 79 ? -1.589 7.666 2.430 1.00 86.31 79 GLU A N 1
ATOM 596 C CA . GLU A 1 79 ? 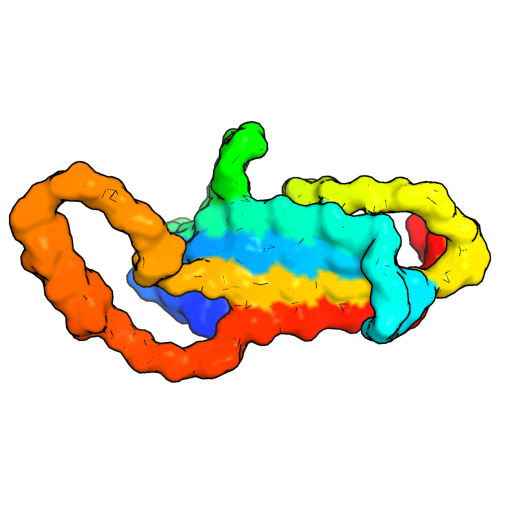-1.283 7.096 1.120 1.00 86.31 79 GLU A CA 1
ATOM 597 C C . GLU A 1 79 ? 0.115 7.467 0.626 1.00 86.31 79 GLU A C 1
ATOM 599 O O . GLU A 1 79 ? 0.870 6.590 0.197 1.00 86.31 79 GLU A O 1
ATOM 604 N N . ALA A 1 80 ? 0.488 8.746 0.729 1.00 88.38 80 ALA A N 1
ATOM 605 C CA . ALA A 1 80 ? 1.824 9.201 0.363 1.00 88.38 80 ALA A CA 1
ATOM 606 C C . ALA A 1 80 ? 2.901 8.449 1.154 1.00 88.38 80 ALA A C 1
ATOM 608 O O . ALA A 1 80 ? 3.920 8.044 0.590 1.00 88.38 80 ALA A O 1
ATOM 609 N N . TRP A 1 81 ? 2.650 8.194 2.439 1.00 89.81 81 TRP A N 1
ATOM 610 C CA . TRP A 1 81 ? 3.548 7.418 3.279 1.00 89.81 81 TRP A CA 1
ATOM 611 C C . TRP A 1 81 ? 3.678 5.969 2.796 1.00 89.81 81 TRP A C 1
ATOM 613 O O . TRP A 1 81 ? 4.804 5.503 2.603 1.00 89.81 81 TRP A O 1
ATOM 623 N N . CYS A 1 82 ? 2.563 5.283 2.504 1.00 88.25 82 CYS A N 1
ATOM 624 C CA . CYS A 1 82 ? 2.582 3.916 1.963 1.00 88.25 82 CYS A CA 1
ATOM 625 C C . CYS A 1 82 ? 3.429 3.822 0.686 1.00 88.25 82 CYS A C 1
ATOM 627 O O . CYS A 1 82 ? 4.261 2.925 0.547 1.00 88.25 82 CYS A O 1
ATOM 629 N N . LEU A 1 83 ? 3.236 4.769 -0.236 1.00 87.38 83 LEU A N 1
ATOM 630 C CA . LEU A 1 83 ? 3.970 4.822 -1.499 1.00 87.38 83 LEU A CA 1
ATOM 631 C C . LEU A 1 83 ? 5.455 5.160 -1.296 1.00 87.38 83 LEU A C 1
ATOM 633 O O . LEU A 1 83 ? 6.304 4.600 -1.981 1.00 87.38 83 LEU A O 1
ATOM 637 N N . SER A 1 84 ? 5.791 6.027 -0.337 1.00 87.69 84 SER A N 1
ATOM 638 C CA . SER A 1 84 ? 7.182 6.406 -0.041 1.00 87.69 84 SER A CA 1
ATOM 639 C C . SER A 1 84 ? 8.017 5.258 0.539 1.00 87.69 84 SER A C 1
ATOM 641 O O . SER A 1 84 ? 9.224 5.168 0.300 1.00 87.69 84 SER A O 1
ATOM 643 N N . GLU A 1 85 ? 7.376 4.346 1.271 1.00 88.44 85 GLU A N 1
ATOM 644 C CA . GLU A 1 85 ? 8.033 3.166 1.831 1.00 88.44 85 GLU A CA 1
ATOM 645 C C . GLU A 1 85 ? 8.184 2.035 0.789 1.00 88.44 85 GLU A C 1
ATOM 647 O O . GLU A 1 85 ? 8.925 1.072 1.022 1.00 88.44 85 GLU A O 1
ATOM 652 N N . LEU A 1 86 ? 7.559 2.159 -0.392 1.00 86.00 86 LEU A N 1
ATOM 653 C CA . LEU A 1 86 ? 7.820 1.302 -1.551 1.00 86.00 86 LEU A CA 1
ATOM 654 C C . LEU A 1 86 ? 9.081 1.777 -2.276 1.00 86.00 86 LEU A C 1
ATOM 656 O O . LEU A 1 86 ? 9.050 2.579 -3.207 1.00 86.00 86 LEU A O 1
ATOM 660 N N . ARG A 1 87 ? 10.229 1.231 -1.878 1.00 81.25 87 ARG A N 1
ATOM 661 C CA . ARG A 1 87 ? 11.482 1.456 -2.605 1.00 81.25 87 ARG A CA 1
ATOM 662 C C . ARG A 1 87 ? 11.547 0.538 -3.814 1.00 81.25 87 ARG A C 1
ATOM 664 O O . ARG A 1 87 ? 11.775 -0.666 -3.677 1.00 81.25 87 ARG A O 1
ATOM 671 N N . LEU A 1 88 ? 11.334 1.111 -4.991 1.00 78.81 88 LEU A N 1
ATOM 672 C CA . LEU A 1 88 ? 11.525 0.419 -6.255 1.00 78.81 88 LEU A CA 1
ATOM 673 C C . LEU A 1 88 ? 12.985 0.585 -6.698 1.00 78.81 88 LEU A C 1
ATOM 675 O O . LEU A 1 88 ? 13.424 1.718 -6.907 1.00 78.81 88 LEU A O 1
ATOM 679 N N . PRO A 1 89 ? 13.753 -0.504 -6.868 1.00 73.62 89 PRO A N 1
ATOM 680 C CA . PRO A 1 89 ? 15.028 -0.403 -7.554 1.00 73.62 89 PRO A CA 1
ATOM 681 C C . PRO A 1 89 ? 14.745 0.005 -9.000 1.00 73.62 89 PRO A C 1
ATOM 683 O O . PRO A 1 89 ? 14.049 -0.705 -9.730 1.00 73.62 89 PRO A O 1
ATOM 686 N N . VAL A 1 90 ? 15.252 1.169 -9.399 1.00 69.44 90 VAL A N 1
ATOM 687 C CA . VAL A 1 90 ? 15.220 1.606 -10.794 1.00 69.44 90 VAL A CA 1
ATOM 688 C C . VAL A 1 90 ? 16.439 0.965 -11.456 1.00 69.44 90 VAL A C 1
ATOM 690 O O . VAL A 1 90 ? 17.562 1.383 -11.162 1.00 69.44 90 VAL A O 1
ATOM 693 N N . PRO A 1 91 ? 16.275 -0.092 -12.277 1.00 67.31 91 PRO A N 1
ATOM 694 C CA . PRO A 1 91 ? 17.392 -0.612 -13.054 1.00 67.31 91 PRO A CA 1
ATOM 695 C C . PRO A 1 91 ? 17.908 0.492 -13.982 1.00 67.31 91 PRO A C 1
ATOM 697 O O . PRO A 1 91 ? 17.230 1.498 -14.184 1.00 67.31 91 PRO A O 1
ATOM 700 N N . ALA A 1 92 ? 19.095 0.312 -14.562 1.00 63.38 92 ALA A N 1
ATOM 701 C CA . ALA A 1 92 ? 19.631 1.222 -15.571 1.00 63.38 92 ALA A CA 1
ATOM 702 C C . ALA A 1 92 ? 18.738 1.215 -16.831 1.00 63.38 92 ALA A C 1
ATOM 704 O O . ALA A 1 92 ? 19.024 0.545 -17.820 1.00 63.38 92 ALA A O 1
ATOM 705 N N . LEU A 1 93 ? 17.607 1.917 -16.766 1.00 70.31 93 LEU A N 1
ATOM 706 C CA . LEU A 1 93 ? 16.721 2.166 -17.887 1.00 70.31 93 LEU A CA 1
ATOM 707 C C . LEU A 1 93 ? 17.434 3.118 -18.841 1.00 70.31 93 LEU A C 1
ATOM 709 O O . LEU A 1 93 ? 18.058 4.095 -18.420 1.00 70.31 93 LEU A O 1
ATOM 713 N N . SER A 1 94 ? 17.304 2.856 -20.137 1.00 75.75 94 SER A N 1
ATOM 714 C CA . SER A 1 94 ? 17.777 3.799 -21.144 1.00 75.75 94 SER A CA 1
ATOM 715 C C . SER A 1 94 ? 17.010 5.129 -21.004 1.00 75.75 94 SER A C 1
ATOM 717 O O . SER A 1 94 ? 15.777 5.101 -20.951 1.00 75.75 94 SER A O 1
ATOM 719 N N . PRO A 1 95 ? 17.696 6.291 -20.958 1.00 75.81 95 PRO A N 1
ATOM 720 C CA . PRO A 1 95 ? 17.069 7.595 -20.713 1.00 75.81 95 PRO A CA 1
ATOM 721 C C . PRO A 1 95 ? 15.952 7.973 -21.697 1.00 75.81 95 PRO A C 1
ATOM 723 O O . PRO A 1 95 ? 15.041 8.729 -21.349 1.00 75.81 95 PRO A O 1
ATOM 726 N N . ASP A 1 96 ? 16.031 7.445 -22.920 1.00 78.44 96 ASP A N 1
ATOM 727 C CA . ASP A 1 96 ? 15.087 7.698 -24.010 1.00 78.44 96 ASP A CA 1
ATOM 728 C C . ASP A 1 96 ? 14.007 6.622 -24.159 1.00 78.44 96 ASP A C 1
ATOM 730 O O . ASP A 1 96 ? 13.029 6.830 -24.884 1.00 78.44 96 ASP A O 1
ATOM 734 N N . SER A 1 97 ? 14.160 5.480 -23.485 1.00 81.00 97 SER A N 1
ATOM 735 C CA . SER A 1 97 ? 13.195 4.388 -23.600 1.00 81.00 97 SER A CA 1
ATOM 736 C C . SER A 1 97 ? 11.948 4.689 -22.772 1.00 81.00 97 SER A C 1
ATOM 738 O O . SER A 1 97 ? 12.068 5.038 -21.594 1.00 81.00 97 SER A O 1
ATOM 740 N N . PRO A 1 98 ? 10.746 4.572 -23.367 1.00 85.31 98 PRO A N 1
ATOM 741 C CA . PRO A 1 98 ? 9.521 4.728 -22.612 1.00 85.31 98 PRO A CA 1
ATOM 742 C C . PRO A 1 98 ? 9.372 3.573 -21.621 1.00 85.31 98 PRO A C 1
ATOM 744 O O . PRO A 1 98 ? 9.724 2.433 -21.922 1.00 85.31 98 PRO A O 1
ATOM 747 N N . PHE A 1 99 ? 8.819 3.865 -20.454 1.00 85.25 99 PHE A N 1
ATOM 748 C CA . PHE A 1 99 ? 8.471 2.863 -19.458 1.00 85.25 99 PHE A CA 1
ATOM 749 C C . PHE A 1 99 ? 7.094 3.149 -18.858 1.00 85.25 99 PHE A C 1
ATOM 751 O O . PHE A 1 99 ? 6.569 4.262 -18.937 1.00 85.25 99 PHE A O 1
ATOM 758 N N . TRP A 1 100 ? 6.502 2.120 -18.265 1.00 88.19 100 TRP A N 1
ATOM 759 C CA . TRP A 1 100 ? 5.202 2.165 -17.609 1.00 88.19 100 TRP A CA 1
ATOM 760 C C . TRP A 1 100 ? 5.366 1.786 -16.147 1.00 88.19 100 TRP A C 1
ATOM 762 O O . TRP A 1 100 ? 6.163 0.912 -15.801 1.00 88.19 100 TRP A O 1
ATOM 772 N N . ILE A 1 101 ? 4.601 2.448 -15.291 1.00 87.44 101 ILE A N 1
ATOM 773 C CA . ILE A 1 101 ? 4.512 2.140 -13.870 1.00 87.44 101 ILE A CA 1
ATOM 774 C C . ILE A 1 101 ? 3.143 1.531 -13.624 1.00 87.44 101 ILE A C 1
ATOM 776 O O . ILE A 1 101 ? 2.128 2.081 -14.051 1.00 87.44 101 ILE A O 1
ATOM 780 N N . ARG A 1 102 ? 3.117 0.415 -12.905 1.00 89.31 102 ARG A N 1
ATOM 781 C CA . ARG A 1 102 ? 1.889 -0.247 -12.493 1.00 89.31 102 ARG A CA 1
ATOM 782 C C . ARG A 1 102 ? 1.862 -0.401 -10.983 1.00 89.31 102 ARG A C 1
ATOM 784 O O . ARG A 1 102 ? 2.777 -0.988 -10.414 1.00 89.31 102 ARG A O 1
ATOM 791 N N . LEU A 1 103 ? 0.821 0.129 -10.358 1.00 88.50 103 LEU A N 1
ATOM 792 C CA . LEU A 1 103 ? 0.519 -0.042 -8.947 1.00 88.50 103 LEU A CA 1
ATOM 793 C C . LEU A 1 103 ? -0.671 -0.988 -8.816 1.00 88.50 103 LEU A C 1
ATOM 795 O O . LEU A 1 103 ? -1.767 -0.702 -9.293 1.00 88.50 103 LEU A O 1
ATOM 799 N N . ASP A 1 104 ? -0.437 -2.100 -8.148 1.00 88.38 104 ASP A N 1
ATOM 800 C CA . ASP A 1 104 ? -1.420 -3.106 -7.798 1.00 88.38 104 ASP A CA 1
ATOM 801 C C . ASP A 1 104 ? -1.708 -2.981 -6.289 1.00 88.38 104 ASP A C 1
ATOM 803 O O . ASP A 1 104 ? -0.808 -3.097 -5.457 1.00 88.38 104 ASP A O 1
ATOM 807 N N . VAL A 1 105 ? -2.961 -2.695 -5.934 1.00 87.81 105 VAL A N 1
ATOM 808 C CA . VAL A 1 105 ? -3.449 -2.537 -4.556 1.00 87.81 105 VAL A CA 1
ATOM 809 C C . VAL A 1 105 ? -4.377 -3.696 -4.241 1.00 87.81 105 VAL A C 1
ATOM 811 O O . VAL A 1 105 ? -5.402 -3.880 -4.899 1.00 87.81 105 VAL A O 1
ATOM 814 N N . GLN A 1 106 ? -4.026 -4.478 -3.226 1.00 87.62 106 GLN A N 1
ATOM 815 C CA . GLN A 1 106 ? -4.790 -5.647 -2.817 1.00 87.62 106 GLN A CA 1
ATOM 816 C C . GLN A 1 106 ? -5.062 -5.622 -1.308 1.00 87.62 106 GLN A C 1
ATOM 818 O O . GLN A 1 106 ? -4.152 -5.854 -0.514 1.00 87.62 106 GLN A O 1
ATOM 823 N N . PRO A 1 107 ? -6.305 -5.370 -0.881 1.00 83.38 107 PRO A N 1
ATOM 824 C CA . PRO A 1 107 ? -6.739 -5.590 0.488 1.00 83.38 107 PRO A CA 1
ATOM 825 C C . PRO A 1 107 ? -6.639 -7.074 0.840 1.00 83.38 107 PRO A C 1
ATOM 827 O O . PRO A 1 107 ? -7.106 -7.941 0.099 1.00 83.38 107 PRO A O 1
ATOM 830 N N . GLU A 1 108 ? -6.036 -7.370 1.983 1.00 78.38 108 GLU A N 1
ATOM 831 C CA . GLU A 1 108 ? -5.946 -8.732 2.493 1.00 78.38 108 GLU A CA 1
ATOM 832 C C . GLU A 1 108 ? -7.241 -9.113 3.204 1.00 78.38 108 GLU A C 1
ATOM 834 O O . GLU A 1 108 ? -7.811 -8.335 3.984 1.00 78.38 108 GLU A O 1
ATOM 839 N N . GLN A 1 109 ? -7.699 -10.340 2.958 1.00 64.50 109 GLN A N 1
ATOM 840 C CA . GLN A 1 109 ? -8.832 -10.883 3.690 1.00 64.50 109 GLN A CA 1
ATOM 841 C C . GLN A 1 109 ? -8.394 -11.242 5.108 1.00 64.50 109 GLN A C 1
ATOM 843 O O . GLN A 1 109 ? -7.307 -11.776 5.326 1.00 64.50 109 GLN A O 1
ATOM 848 N N . ALA A 1 110 ? -9.281 -11.033 6.083 1.00 55.06 110 ALA A N 1
ATOM 849 C CA . ALA A 1 110 ? -9.050 -11.476 7.459 1.00 55.06 110 ALA A CA 1
ATOM 850 C C . ALA A 1 110 ? -8.820 -13.006 7.564 1.00 55.06 110 ALA A C 1
ATOM 852 O O . ALA A 1 110 ? -8.262 -13.481 8.550 1.00 55.06 110 ALA A O 1
ATOM 853 N N . GLY A 1 111 ? -9.203 -13.771 6.529 1.00 51.31 111 GLY A N 1
ATOM 854 C CA . GLY A 1 111 ? -9.041 -15.222 6.435 1.00 51.31 111 GLY A CA 1
ATOM 855 C C . GLY A 1 111 ? -7.720 -15.736 5.845 1.00 51.31 111 GLY A C 1
ATOM 856 O O . GLY A 1 111 ? -7.431 -16.911 6.055 1.00 51.31 111 GLY A O 1
ATOM 857 N N . ASP A 1 112 ? -6.894 -14.908 5.189 1.00 47.19 112 ASP A N 1
ATOM 858 C CA . ASP A 1 112 ? -5.667 -15.339 4.469 1.00 47.19 112 ASP A CA 1
ATOM 859 C C . ASP A 1 112 ? -4.477 -15.677 5.394 1.00 47.19 112 ASP A C 1
ATOM 861 O O . ASP A 1 112 ? -3.303 -15.602 5.024 1.00 47.19 112 ASP A O 1
ATOM 865 N N . ARG A 1 113 ? -4.760 -16.038 6.647 1.00 46.16 113 ARG A N 1
ATOM 866 C CA . ARG A 1 113 ? -3.746 -16.384 7.641 1.00 46.16 113 ARG A CA 1
ATOM 867 C C . ARG A 1 113 ? -3.536 -17.893 7.673 1.00 46.16 113 ARG A C 1
ATOM 869 O O . ARG A 1 113 ? -4.463 -18.638 7.983 1.00 46.16 113 ARG A O 1
ATOM 876 N N . GLU A 1 114 ? -2.299 -18.321 7.441 1.00 48.50 114 GLU A N 1
ATOM 877 C CA . GLU A 1 114 ? -1.849 -19.672 7.779 1.00 48.50 114 GLU A CA 1
ATOM 878 C C . GLU A 1 114 ? -2.012 -19.875 9.303 1.00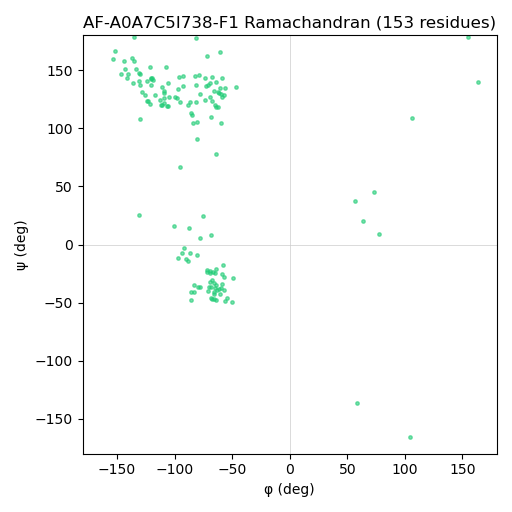 48.50 114 GLU A C 1
ATOM 880 O O . GLU A 1 114 ? -1.660 -18.979 10.087 1.00 48.50 114 GLU A O 1
ATOM 885 N N . PRO A 1 115 ? -2.652 -20.970 9.748 1.00 44.66 115 PRO A N 1
ATOM 886 C CA . PRO A 1 115 ? -3.072 -21.101 11.135 1.00 44.66 115 PRO A CA 1
ATOM 887 C C . PRO A 1 115 ? -1.870 -21.345 12.059 1.00 44.66 115 PRO A C 1
ATOM 889 O O . PRO A 1 115 ? -1.033 -22.194 11.758 1.00 44.66 115 PRO A O 1
ATOM 892 N N . PRO A 1 116 ? -1.791 -20.679 13.228 1.00 50.59 116 PRO A N 1
ATOM 893 C CA . PRO A 1 116 ? -0.977 -21.184 14.321 1.00 50.59 116 PRO A CA 1
ATOM 894 C C . PRO A 1 116 ? -1.627 -22.460 14.868 1.00 50.59 116 PRO A C 1
ATOM 896 O O . PRO A 1 116 ? -2.816 -22.488 15.191 1.00 50.59 116 PRO A O 1
ATOM 899 N N . THR A 1 117 ? -0.842 -23.528 14.935 1.00 52.16 117 THR A N 1
ATOM 900 C CA . THR A 1 117 ? -1.257 -24.833 15.442 1.00 52.16 117 THR A CA 1
ATOM 901 C C . THR A 1 117 ? -1.661 -24.745 16.916 1.00 52.16 117 THR A C 1
ATOM 903 O O . THR A 1 117 ? -0.822 -24.468 17.769 1.00 52.16 117 THR A O 1
ATOM 906 N N . GLY A 1 118 ? -2.930 -25.057 17.201 1.00 49.53 118 GLY A N 1
ATOM 907 C CA . GLY A 1 118 ? -3.419 -25.476 18.519 1.00 49.53 118 GLY A CA 1
ATOM 908 C C . GLY A 1 118 ? -4.231 -24.432 19.292 1.00 49.53 118 GLY A C 1
ATOM 909 O O . GLY A 1 118 ? -3.668 -23.457 19.770 1.00 49.53 118 GLY A O 1
ATOM 910 N N . ASP A 1 119 ? -5.548 -24.662 19.416 1.00 53.91 119 ASP A N 1
ATOM 911 C CA . ASP A 1 119 ? -6.314 -24.756 20.683 1.00 53.91 119 ASP A CA 1
ATOM 912 C C . ASP A 1 119 ? -7.840 -24.624 20.422 1.00 53.91 119 ASP A C 1
ATOM 914 O O . ASP A 1 119 ? -8.283 -23.820 19.603 1.00 53.91 119 ASP A O 1
ATOM 918 N N . VAL A 1 120 ? -8.680 -25.402 21.111 1.00 52.12 120 VAL A N 1
ATOM 919 C CA . VAL A 1 120 ? -10.137 -25.549 20.856 1.00 52.12 120 VAL A CA 1
ATOM 920 C C . VAL A 1 120 ? -10.925 -24.259 21.147 1.00 52.12 120 VAL A C 1
ATOM 922 O O . VAL A 1 120 ? -11.958 -24.004 20.526 1.00 52.12 120 VAL A O 1
ATOM 925 N N . ARG A 1 121 ? -10.402 -23.367 22.001 1.00 53.44 121 ARG A N 1
ATOM 926 C CA . ARG A 1 121 ? -10.943 -22.003 22.190 1.00 53.44 121 ARG A CA 1
ATOM 927 C C . ARG A 1 121 ? -10.811 -21.123 20.940 1.00 53.44 121 ARG A C 1
ATOM 929 O O . ARG A 1 121 ? -11.634 -20.230 20.745 1.00 53.44 121 ARG A O 1
ATOM 936 N N . ALA A 1 122 ? -9.850 -21.411 20.059 1.00 55.88 122 ALA A N 1
ATOM 937 C CA . ALA A 1 122 ? -9.718 -20.732 18.773 1.00 55.88 122 ALA A CA 1
ATOM 938 C C . ALA A 1 122 ? -10.856 -21.100 17.803 1.00 55.88 122 ALA A C 1
ATOM 940 O O . ALA A 1 122 ? -11.195 -20.296 16.941 1.00 55.88 122 ALA A O 1
ATOM 941 N N . GLY A 1 123 ? -11.494 -22.268 17.968 1.00 52.41 123 GLY A N 1
ATOM 942 C CA . GLY A 1 123 ? -12.593 -22.724 17.110 1.00 52.41 123 GLY A CA 1
ATOM 943 C C . GLY A 1 123 ? -13.898 -21.937 17.285 1.00 52.41 123 GLY A C 1
ATOM 944 O O . GLY A 1 123 ? -14.576 -21.655 16.301 1.00 52.41 123 GLY A O 1
ATOM 945 N N . LEU A 1 124 ? -14.236 -21.521 18.513 1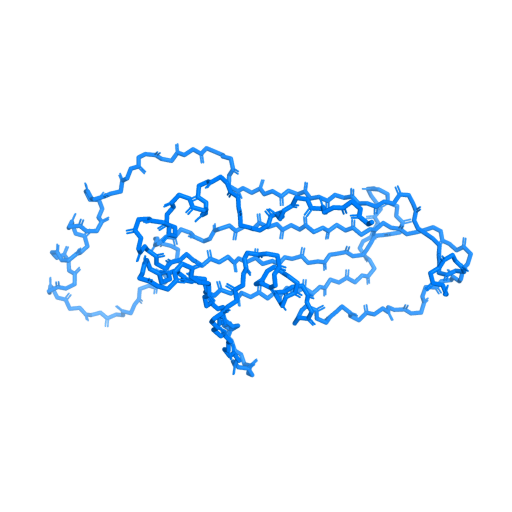.00 57.47 124 LEU A N 1
ATOM 946 C CA . LEU A 1 124 ? -15.459 -20.747 18.780 1.00 57.47 124 LEU A CA 1
ATOM 947 C C . LEU A 1 124 ? -15.290 -19.255 18.438 1.00 57.47 124 LEU A C 1
ATOM 949 O O . LEU A 1 124 ? -16.202 -18.644 17.885 1.00 57.47 124 LEU A O 1
ATOM 953 N N . ALA A 1 125 ? -14.102 -18.689 18.688 1.00 57.91 125 ALA A N 1
ATOM 954 C CA . ALA A 1 125 ? -13.749 -17.352 18.207 1.00 57.91 125 ALA A CA 1
ATOM 955 C C . ALA A 1 125 ? -13.820 -17.277 16.671 1.00 57.91 125 ALA A C 1
ATOM 957 O O . ALA A 1 125 ? -14.338 -16.304 16.136 1.00 57.91 125 ALA A O 1
ATOM 958 N N . ARG A 1 126 ? -13.410 -18.347 15.968 1.00 56.84 126 ARG A N 1
ATOM 959 C CA . ARG A 1 126 ? -13.506 -18.470 14.503 1.00 56.84 126 ARG A CA 1
ATOM 960 C C . ARG A 1 126 ? -14.947 -18.462 13.992 1.00 56.84 126 ARG A C 1
ATOM 962 O O . ARG A 1 126 ? -15.207 -17.872 12.952 1.00 56.84 126 ARG A O 1
ATOM 969 N N . LEU A 1 127 ? -15.874 -19.111 14.703 1.00 55.81 127 LEU A N 1
ATOM 970 C CA . LEU A 1 127 ? -17.295 -19.108 14.337 1.00 55.81 127 LEU A CA 1
ATOM 971 C C . LEU A 1 127 ? -17.884 -17.693 14.473 1.00 55.81 127 LEU A C 1
ATOM 973 O O . LEU A 1 127 ? -18.543 -17.231 13.548 1.00 55.81 127 LEU A O 1
ATOM 977 N N . LEU A 1 128 ? -17.556 -16.954 15.540 1.00 56.81 128 LEU A N 1
ATOM 978 C CA . LEU A 1 128 ? -17.905 -15.528 15.668 1.00 56.81 128 LEU A CA 1
ATOM 979 C C . LEU A 1 128 ? -17.271 -14.663 14.558 1.00 56.81 128 LEU A C 1
ATOM 981 O O . LEU A 1 128 ? -17.932 -13.784 14.015 1.00 56.81 128 LEU A O 1
ATOM 985 N N . GLU A 1 129 ? -16.032 -14.942 14.159 1.00 54.16 129 GLU A N 1
ATOM 986 C CA . GLU A 1 129 ? -15.310 -14.220 13.098 1.00 54.16 129 GLU A CA 1
ATOM 987 C C . GLU A 1 129 ? -15.883 -14.474 11.684 1.00 54.16 129 GLU A C 1
ATOM 989 O O . GLU A 1 129 ? -15.867 -13.575 10.843 1.00 54.16 129 GLU A O 1
ATOM 994 N N . LEU A 1 130 ? -16.426 -15.672 11.425 1.00 54.28 130 LEU A N 1
ATOM 995 C CA . LEU A 1 130 ? -17.041 -16.061 10.144 1.00 54.28 130 LEU A CA 1
ATOM 996 C C . LEU A 1 130 ? -18.458 -15.504 9.959 1.00 54.28 130 LEU A C 1
ATOM 998 O O . LEU A 1 130 ? -18.822 -15.128 8.848 1.00 54.28 130 LEU A O 1
ATOM 1002 N N . PHE A 1 131 ? -19.255 -15.436 11.029 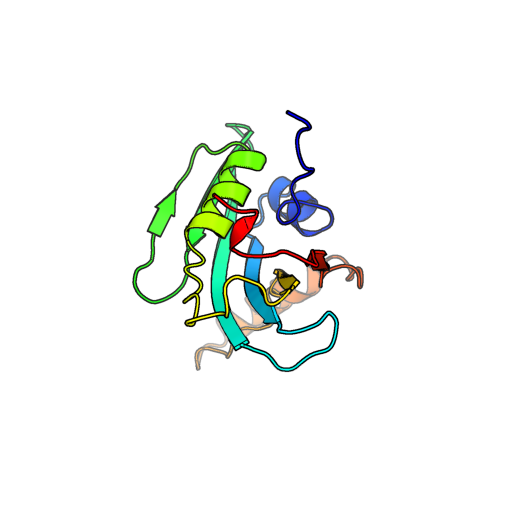1.00 50.31 131 PHE A N 1
ATOM 1003 C CA . PHE A 1 131 ? -20.641 -14.952 10.958 1.00 50.31 131 PHE A CA 1
ATOM 1004 C C . PHE A 1 131 ? -20.777 -13.426 11.101 1.00 50.31 131 PHE A C 1
ATOM 1006 O O . PHE A 1 131 ? -21.862 -12.896 10.880 1.00 50.31 131 PHE A O 1
ATOM 1013 N N . SER A 1 132 ? -19.691 -12.713 11.421 1.00 55.22 132 SER A N 1
ATOM 1014 C CA . SER A 1 132 ? -19.668 -11.242 11.521 1.00 55.22 132 SER A CA 1
ATOM 1015 C C . SER A 1 132 ? -19.277 -10.534 10.215 1.00 55.22 132 SER A C 1
ATOM 1017 O O . SER A 1 132 ? -19.230 -9.307 10.183 1.00 55.22 132 SER A O 1
ATOM 1019 N N . GLN A 1 133 ? -18.940 -11.266 9.147 1.00 52.94 133 GLN A N 1
ATOM 1020 C CA . GLN A 1 133 ? -18.450 -10.666 7.901 1.00 52.94 133 GLN A CA 1
ATOM 1021 C C . GLN A 1 133 ? -19.596 -10.261 6.957 1.00 52.94 133 GLN A C 1
ATOM 1023 O O . GLN A 1 133 ? -20.362 -11.127 6.529 1.00 52.94 133 GLN A O 1
ATOM 1028 N N . PRO A 1 134 ? -19.692 -8.979 6.548 1.00 42.28 134 PRO A N 1
ATOM 1029 C CA . PRO A 1 134 ? -20.536 -8.584 5.427 1.00 42.28 134 PRO A CA 1
ATOM 1030 C C . PRO A 1 134 ? -20.025 -9.214 4.125 1.00 42.28 134 PRO A C 1
ATOM 1032 O O . PRO A 1 134 ? -18.815 -9.269 3.885 1.00 42.28 134 PRO A O 1
ATOM 1035 N N . LEU A 1 135 ? -20.958 -9.676 3.284 1.00 43.72 135 LEU A N 1
ATOM 1036 C CA . LEU A 1 135 ? -20.659 -10.312 2.002 1.00 43.72 135 LEU A CA 1
ATOM 1037 C C . LEU A 1 135 ? -19.817 -9.405 1.098 1.00 43.72 135 LEU A C 1
ATOM 1039 O O . LEU A 1 135 ? -20.087 -8.221 0.900 1.00 43.72 135 LEU A O 1
ATOM 1043 N N . SER A 1 136 ? -18.802 -10.038 0.524 1.00 46.81 136 SER A N 1
ATOM 1044 C CA . SER A 1 136 ? -17.812 -9.496 -0.389 1.00 46.81 136 SER A CA 1
ATOM 1045 C C . SER A 1 136 ? -18.405 -8.652 -1.518 1.00 46.81 136 SER A C 1
ATOM 1047 O O . SER A 1 136 ? -19.315 -9.081 -2.222 1.00 46.81 136 SER A O 1
ATOM 1049 N N . SER A 1 137 ? -17.774 -7.507 -1.782 1.00 46.69 137 SER A N 1
ATOM 1050 C CA . SER A 1 137 ? -17.789 -6.902 -3.115 1.00 46.69 137 SER A CA 1
ATOM 1051 C C . SER A 1 137 ? -16.507 -7.297 -3.869 1.00 46.69 137 SER A C 1
ATOM 1053 O O . SER A 1 137 ? -15.421 -7.201 -3.288 1.00 46.69 137 SER A O 1
ATOM 1055 N N . PRO A 1 138 ? -16.600 -7.722 -5.144 1.00 45.81 138 PRO A N 1
ATOM 1056 C CA . PRO A 1 138 ? -15.473 -8.150 -5.990 1.00 45.81 138 PRO A CA 1
ATOM 1057 C C . PRO A 1 138 ? -14.501 -7.019 -6.396 1.00 45.81 138 PRO A C 1
ATOM 1059 O O . PRO A 1 138 ? -13.585 -7.238 -7.180 1.00 45.81 138 PRO A O 1
ATOM 1062 N N . ASP A 1 139 ? -14.655 -5.824 -5.829 1.00 51.66 139 ASP A N 1
ATOM 1063 C CA . ASP A 1 139 ? -13.972 -4.583 -6.220 1.00 51.66 139 ASP A CA 1
ATOM 1064 C C . ASP A 1 139 ? -12.605 -4.353 -5.540 1.00 51.66 139 ASP A C 1
ATOM 1066 O O . ASP A 1 139 ? -12.078 -3.237 -5.509 1.00 51.66 139 ASP A O 1
ATOM 1070 N N . GLN A 1 140 ? -12.034 -5.388 -4.916 1.00 64.88 140 GLN A N 1
ATOM 1071 C CA . GLN A 1 140 ? -10.930 -5.201 -3.970 1.00 64.88 140 GLN A CA 1
ATOM 1072 C C . GLN A 1 140 ? -9.557 -5.072 -4.630 1.00 64.88 140 GLN A C 1
ATOM 1074 O O . GLN A 1 140 ? -8.741 -4.296 -4.145 1.00 64.88 140 GLN A O 1
ATOM 1079 N N . HIS A 1 141 ? -9.288 -5.771 -5.734 1.00 70.31 141 HIS A N 1
ATOM 1080 C CA . HIS A 1 141 ? -8.008 -5.623 -6.423 1.00 70.31 141 HIS A CA 1
ATOM 1081 C C . HIS A 1 141 ? -8.058 -4.434 -7.380 1.00 70.31 141 HIS A C 1
ATOM 1083 O O . HIS A 1 141 ? -8.750 -4.465 -8.399 1.00 70.31 141 HIS A O 1
ATOM 1089 N N . ARG A 1 142 ? -7.307 -3.383 -7.057 1.00 79.00 142 ARG A N 1
ATOM 1090 C CA . ARG A 1 142 ? -7.226 -2.181 -7.883 1.00 79.00 142 ARG A CA 1
ATOM 1091 C C . ARG A 1 142 ? -5.868 -2.107 -8.541 1.00 79.00 142 ARG A C 1
ATOM 1093 O O . ARG A 1 142 ? -4.846 -2.033 -7.869 1.00 79.00 142 ARG A O 1
ATOM 1100 N N . ARG A 1 143 ? -5.883 -2.068 -9.866 1.00 83.31 143 ARG A N 1
ATOM 1101 C CA . ARG A 1 143 ? -4.696 -1.877 -10.688 1.00 83.31 143 ARG A CA 1
ATOM 1102 C C . ARG A 1 143 ? -4.739 -0.498 -11.319 1.00 83.31 143 ARG A C 1
ATOM 1104 O O . ARG A 1 143 ? -5.699 -0.159 -12.008 1.00 83.31 143 ARG A O 1
ATOM 1111 N N . ILE A 1 144 ? -3.681 0.270 -11.115 1.00 84.81 144 ILE A N 1
ATOM 1112 C CA . ILE A 1 144 ? -3.457 1.546 -11.784 1.00 84.81 144 ILE A CA 1
ATOM 1113 C C . ILE A 1 144 ? -2.198 1.425 -12.612 1.00 84.81 144 ILE A C 1
ATOM 1115 O O . ILE A 1 144 ? -1.151 1.026 -12.113 1.00 84.81 144 ILE A O 1
ATOM 1119 N N . GLU A 1 145 ? -2.301 1.789 -13.879 1.00 85.12 145 GLU A N 1
ATOM 1120 C CA . GLU A 1 145 ? -1.168 1.848 -14.785 1.00 85.12 145 GLU A CA 1
ATOM 1121 C C . GLU A 1 145 ? -1.025 3.271 -15.312 1.00 85.12 145 GLU A C 1
ATOM 1123 O O . GLU A 1 145 ? -2.013 3.927 -15.646 1.00 85.12 145 GLU A O 1
ATOM 1128 N N . ALA A 1 146 ? 0.212 3.750 -15.369 1.00 85.38 146 ALA A N 1
ATOM 1129 C CA . ALA A 1 146 ? 0.543 5.058 -15.895 1.00 85.38 146 ALA A CA 1
ATOM 1130 C C . ALA A 1 146 ? 1.772 4.967 -16.804 1.00 85.38 146 ALA A C 1
ATOM 1132 O O . ALA A 1 146 ? 2.741 4.261 -16.513 1.00 85.38 146 ALA A O 1
ATOM 1133 N N . GLY A 1 147 ? 1.721 5.694 -17.915 1.00 84.25 147 GLY A N 1
ATOM 1134 C CA . GLY A 1 147 ? 2.771 5.762 -18.921 1.00 84.25 147 GLY A CA 1
ATOM 1135 C C . GLY A 1 147 ? 2.198 6.148 -20.289 1.00 84.25 147 GLY A C 1
ATOM 1136 O O . GLY A 1 147 ? 0.982 6.309 -20.424 1.00 84.25 147 GLY A O 1
ATOM 1137 N N . PRO A 1 148 ? 3.045 6.278 -21.317 1.00 85.44 148 PRO A N 1
ATOM 1138 C CA . PRO A 1 148 ? 4.499 6.136 -21.258 1.00 85.44 148 PRO A CA 1
ATOM 1139 C C . PRO A 1 148 ? 5.174 7.297 -20.517 1.00 85.44 148 PRO A C 1
ATOM 1141 O O . PRO A 1 148 ? 4.849 8.456 -20.752 1.00 85.44 148 PRO A O 1
ATOM 1144 N N . PHE A 1 149 ? 6.154 6.982 -19.675 1.00 84.44 149 PHE A N 1
ATOM 1145 C CA . PHE A 1 149 ? 7.085 7.949 -19.092 1.00 84.44 149 PHE A CA 1
ATOM 1146 C C . PHE A 1 149 ? 8.462 7.810 -19.726 1.00 84.44 149 PHE A C 1
ATOM 1148 O O . PHE A 1 149 ? 8.842 6.719 -20.149 1.00 84.44 149 PHE A O 1
ATOM 1155 N N . ARG A 1 150 ? 9.242 8.890 -19.745 1.00 83.06 150 ARG A N 1
ATOM 1156 C CA . ARG A 1 150 ? 10.666 8.849 -20.097 1.00 83.06 150 ARG A CA 1
ATOM 1157 C C . ARG A 1 150 ? 11.494 9.441 -18.971 1.00 83.06 150 ARG A C 1
ATOM 1159 O O . ARG A 1 150 ? 11.119 10.459 -18.399 1.00 83.06 150 ARG A O 1
ATOM 1166 N N . LEU A 1 151 ? 12.655 8.851 -18.685 1.00 79.56 151 LEU A N 1
ATOM 1167 C CA . LEU A 1 151 ? 13.526 9.341 -17.608 1.00 79.56 151 LEU A CA 1
ATOM 1168 C C . LEU A 1 151 ? 13.964 10.795 -17.822 1.00 79.56 151 LEU A C 1
ATOM 1170 O O . LEU A 1 151 ? 14.083 11.544 -16.858 1.00 79.56 151 LEU A O 1
ATOM 1174 N N . LYS A 1 152 ? 14.157 11.219 -19.076 1.00 78.75 152 LYS A N 1
ATOM 1175 C CA . LYS A 1 152 ? 14.500 12.613 -19.401 1.00 78.75 152 LYS A CA 1
ATOM 1176 C C . LYS A 1 152 ? 13.415 13.636 -19.039 1.00 78.75 152 LYS A C 1
ATOM 1178 O O . LYS A 1 152 ? 13.730 14.812 -18.912 1.00 78.75 152 LYS A O 1
ATOM 1183 N N . GLU A 1 153 ? 12.165 13.199 -18.893 1.00 75.69 153 GLU A N 1
ATOM 1184 C CA . GLU A 1 153 ? 11.003 14.048 -18.586 1.00 75.69 153 GLU A CA 1
ATOM 1185 C C . GLU A 1 153 ? 10.724 14.125 -17.072 1.00 75.69 153 GLU A C 1
ATOM 1187 O O . GLU A 1 153 ? 9.882 14.906 -16.645 1.00 75.69 153 GLU A O 1
ATOM 1192 N N . LEU A 1 154 ? 11.434 13.330 -16.261 1.00 69.62 154 LEU A N 1
ATOM 1193 C CA . LEU A 1 154 ? 11.261 13.211 -14.805 1.00 69.62 154 LEU A CA 1
ATOM 1194 C C . LEU A 1 154 ? 12.309 14.001 -13.997 1.00 69.62 154 LEU A C 1
ATOM 1196 O O . LEU A 1 154 ? 12.493 13.730 -12.811 1.00 69.62 154 LEU A O 1
ATOM 1200 N N . ARG A 1 155 ? 13.021 14.932 -14.643 1.00 54.12 155 ARG A N 1
ATOM 1201 C CA . ARG A 1 155 ? 14.016 15.804 -14.001 1.00 54.12 155 ARG A CA 1
ATOM 1202 C C . ARG A 1 155 ? 13.393 17.020 -13.334 1.00 54.12 155 ARG A C 1
ATOM 1204 O O . ARG A 1 155 ? 12.495 17.627 -13.955 1.00 54.12 155 ARG A O 1
#

Mean predicted aligned error: 11.38 Å

Secondary structure (DSSP, 8-state):
------SSS-THHHHHHHTT--EEEEEEEEEESSTTS-EEEEEEEEEEEEEETTTTEEEEEEESSS--EEEEE-HHHHHHHHHHT---------TTS-EEEEEEEEEPPTT-PPPPS--THHHHHHHHHHHTPPPPPS---EEEEEEEE-GGG--